Protein AF-A0A4Y4JYH7-F1 (afdb_monomer)

Solvent-accessible surface area (backbone atoms only — not comparable to full-atom values): 9756 Å² total; per-residue (Å²): 131,74,58,76,55,50,77,88,85,45,66,78,82,82,69,61,71,34,47,29,42,47,41,70,64,31,70,72,62,42,48,70,46,21,72,31,27,32,76,77,14,32,39,38,22,64,54,50,77,74,87,53,63,23,87,57,32,41,72,42,62,57,77,90,69,94,48,72,68,65,51,51,52,53,50,48,34,38,76,72,65,78,40,78,83,56,70,44,46,82,42,52,56,90,45,45,70,73,64,67,37,87,94,58,77,64,74,52,45,75,42,70,45,87,76,61,83,80,56,70,81,64,81,79,77,78,88,74,81,84,82,80,81,74,73,89,75,83,73,97,79,55,92,78,76,79,47,53,39,55,68,76,137

Mean predicted aligned error: 12.14 Å

Secondary structure (DSSP, 8-state):
---EE-TTTS-STT---EEEEEESS-HHHHHHHGGGEEEEEEEEESSS--SS--TTSEEEE------HHHHHHHHHHHHTTS----EEEEEEGGGHHHHT-TT---SSEEEEE---GGGGG----PPPPPP---S-----------EEE----

Nearest PDB structures (foldseek):
  4a10-assembly1_B  TM=7.999E-01  e=8.373E-03  Streptomyces cinnabarigriseus
  8dq9-assembly1_A  TM=4.285E-01  e=2.125E+00  Klebsiella oxytoca
  2g6v-assembly1_B  TM=4.438E-01  e=2.740E+00  Escherichia coli
  2obc-assembly1_A  TM=4.276E-01  e=3.112E+00  Escherichia coli K-12
  2g6v-assembly1_A  TM=4.215E-01  e=2.740E+00  Escherichia coli

pLDDT: mean 76.5, std 21.78, range [27.38, 97.5]

Sequence (153 aa):
MNAFVDLQADRLEGVGEVDLVLDVIGDEVQELSAPLVRAGGTLVTIASPPEVRPRDGRAVFFVAEPDRARLADLVQRLRDGRLKPIVGEVRALAEAPAAFTPGRHARGKTIIRSWTADNRRQGARTPGPPVRLHGPKSAPHLRRYARFVIPVP

Foldseek 3Di:
DWDWAFVVVHDPPPPAAAQEWEAEDDDPVLQSCQCSHDAAHEYEYQQDFDPDHHPRYYYHHDDDDDDPVVVVVVVVCVVVVVDDFDEFEEEEPVCVVVCPPPPDDGPTDYHYDPDDPVCPVVPDDDDDDDDDDDPDDNDVDDPDDIMTGDDDD

Structure (mmCIF, N/CA/C/O backbone):
data_AF-A0A4Y4JYH7-F1
#
_entry.id   AF-A0A4Y4JYH7-F1
#
loop_
_atom_site.group_PDB
_atom_site.id
_atom_site.type_symbol
_atom_site.label_atom_id
_atom_site.label_alt_id
_atom_site.label_comp_id
_atom_site.label_asym_id
_atom_site.label_entity_id
_atom_site.label_seq_id
_atom_site.pdbx_PDB_ins_code
_atom_site.Cartn_x
_atom_site.Cartn_y
_atom_site.Cartn_z
_atom_site.occupancy
_atom_site.B_iso_or_equiv
_atom_site.auth_seq_id
_atom_site.auth_comp_id
_atom_site.auth_asym_id
_atom_site.auth_atom_id
_atom_site.pdbx_PDB_model_num
ATOM 1 N N . MET A 1 1 ? -21.013 -0.249 -1.168 1.00 44.12 1 MET A N 1
ATOM 2 C CA . MET A 1 1 ? -20.514 0.538 -2.319 1.00 44.12 1 MET A CA 1
ATOM 3 C C . MET A 1 1 ? -19.143 1.054 -1.932 1.00 44.12 1 MET A C 1
ATOM 5 O O . MET A 1 1 ? -19.037 1.619 -0.857 1.00 44.12 1 MET A O 1
ATOM 9 N N . ASN A 1 2 ? -18.105 0.796 -2.727 1.00 55.56 2 ASN A N 1
ATOM 10 C CA . ASN A 1 2 ? -16.736 1.185 -2.369 1.00 55.56 2 ASN A CA 1
ATOM 11 C C . ASN A 1 2 ? -16.463 2.586 -2.921 1.00 55.56 2 ASN A C 1
ATOM 13 O O . ASN A 1 2 ? -16.720 2.822 -4.101 1.00 55.56 2 ASN A O 1
ATOM 17 N N . ALA A 1 3 ? -15.967 3.490 -2.0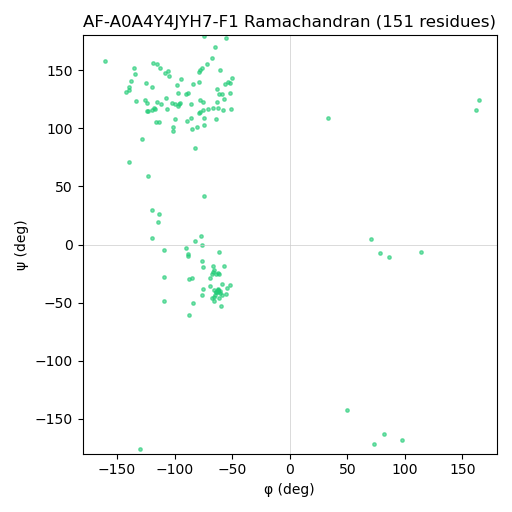80 1.00 63.88 3 ALA A N 1
ATOM 18 C CA . ALA A 1 3 ? -15.636 4.858 -2.460 1.00 63.88 3 ALA A CA 1
ATOM 19 C C . ALA A 1 3 ? -14.116 5.022 -2.580 1.00 63.88 3 ALA A C 1
ATOM 21 O O . ALA A 1 3 ? -13.346 4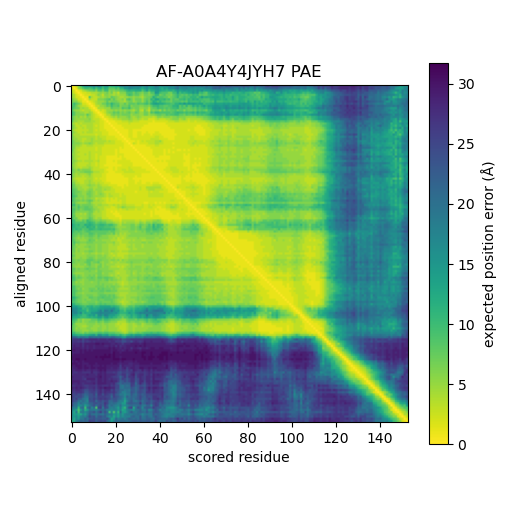.406 -1.842 1.00 63.88 3 ALA A O 1
ATOM 22 N N . PHE A 1 4 ? -13.689 5.846 -3.529 1.00 65.75 4 PHE A N 1
ATOM 23 C CA . PHE A 1 4 ? -12.292 6.195 -3.740 1.00 65.75 4 PHE A CA 1
ATOM 24 C C . PHE A 1 4 ? -12.140 7.702 -3.561 1.00 65.75 4 PHE A C 1
ATOM 26 O O . PHE A 1 4 ? -12.974 8.449 -4.064 1.00 65.75 4 PHE A O 1
ATOM 33 N N . VAL A 1 5 ? -11.096 8.120 -2.847 1.00 67.56 5 VAL A N 1
ATOM 34 C CA . VAL A 1 5 ? -10.788 9.534 -2.598 1.00 67.56 5 VAL A CA 1
ATOM 35 C C . VAL A 1 5 ? -9.435 9.824 -3.228 1.00 67.56 5 VAL A C 1
ATOM 37 O O . VAL A 1 5 ? -8.426 9.221 -2.836 1.00 67.56 5 VAL A O 1
ATOM 40 N N . ASP A 1 6 ? -9.412 10.718 -4.212 1.00 72.31 6 ASP A N 1
ATOM 41 C CA . ASP A 1 6 ? -8.170 11.192 -4.804 1.00 72.31 6 ASP A CA 1
ATOM 42 C C . ASP A 1 6 ? -7.631 12.346 -3.965 1.00 72.31 6 ASP A C 1
ATOM 44 O O . ASP A 1 6 ? -8.041 13.484 -4.126 1.00 72.31 6 ASP A O 1
ATOM 48 N N . LEU A 1 7 ? -6.659 12.079 -3.097 1.00 69.56 7 LEU A N 1
ATOM 49 C CA . LEU A 1 7 ? -6.076 13.092 -2.209 1.00 69.56 7 LEU A CA 1
ATOM 50 C C . LEU A 1 7 ? -5.382 14.265 -2.936 1.00 69.56 7 LEU A C 1
ATOM 52 O O . LEU A 1 7 ? -4.926 15.194 -2.276 1.00 69.56 7 LEU A O 1
ATOM 56 N N . GLN A 1 8 ? -5.237 14.224 -4.266 1.00 68.00 8 GLN A N 1
ATOM 57 C CA . GLN A 1 8 ? -4.748 15.364 -5.048 1.00 68.00 8 GLN A CA 1
ATOM 58 C C . GLN A 1 8 ? -5.865 16.318 -5.482 1.00 68.00 8 GLN A C 1
ATOM 60 O O . GLN A 1 8 ? -5.604 17.504 -5.677 1.00 68.00 8 GLN A O 1
ATOM 65 N N . ALA A 1 9 ? -7.074 15.796 -5.679 1.00 67.75 9 ALA A N 1
ATOM 66 C CA . ALA A 1 9 ? -8.225 16.539 -6.186 1.00 67.75 9 ALA A CA 1
ATOM 67 C C . ALA A 1 9 ? -9.296 16.767 -5.108 1.00 67.75 9 ALA A C 1
ATOM 69 O O . ALA A 1 9 ? -10.012 17.767 -5.145 1.00 67.75 9 ALA A O 1
ATOM 70 N N . ASP A 1 10 ? -9.361 15.863 -4.137 1.00 70.50 10 ASP A N 1
ATOM 71 C CA . ASP A 1 10 ? -10.376 15.776 -3.106 1.00 70.50 10 ASP A CA 1
ATOM 72 C C . ASP A 1 10 ? -9.793 16.092 -1.729 1.00 70.50 10 ASP A C 1
ATOM 74 O O . ASP A 1 10 ? -8.622 15.853 -1.420 1.00 70.50 10 ASP A O 1
ATOM 78 N N . ARG A 1 11 ? -10.672 16.597 -0.869 1.00 73.44 11 ARG A N 1
ATOM 79 C CA . ARG A 1 11 ? -10.402 16.857 0.540 1.00 73.44 11 ARG A CA 1
ATOM 80 C C . ARG A 1 11 ? -10.853 15.670 1.386 1.00 73.44 11 ARG A C 1
ATOM 82 O O . ARG A 1 11 ? -11.878 15.053 1.105 1.00 73.44 11 ARG A O 1
ATOM 89 N N . LEU A 1 12 ? -10.087 15.346 2.428 1.00 75.94 12 LEU A N 1
ATOM 90 C CA . LEU A 1 12 ? -10.469 14.309 3.398 1.00 75.94 12 LEU A CA 1
ATOM 91 C C . LEU A 1 12 ? -11.665 14.758 4.240 1.00 75.94 12 LEU A C 1
ATOM 93 O O . LEU A 1 12 ? -12.471 13.944 4.696 1.00 75.94 12 LEU A O 1
ATOM 97 N N . GLU A 1 13 ? -11.786 16.068 4.420 1.00 69.31 13 GLU A N 1
ATOM 98 C CA . GLU A 1 13 ? -12.902 16.715 5.078 1.00 69.31 13 GLU A CA 1
ATOM 99 C C . GLU A 1 13 ? -14.183 16.481 4.262 1.00 69.31 13 GLU A C 1
ATOM 101 O O . GLU A 1 13 ? -14.358 17.034 3.179 1.00 69.31 13 GLU A O 1
ATOM 106 N N . GLY A 1 14 ? -15.082 15.641 4.784 1.00 74.00 14 GLY A N 1
ATOM 107 C CA . GLY A 1 14 ? -16.362 15.308 4.145 1.00 74.00 14 GLY A CA 1
ATOM 108 C C . GLY A 1 14 ? -16.505 13.853 3.696 1.00 74.00 14 GLY A C 1
ATOM 109 O O . GLY A 1 14 ? -17.605 13.453 3.327 1.00 74.00 14 GLY A O 1
ATOM 110 N N . VAL A 1 15 ? -15.446 13.037 3.792 1.00 81.56 15 VAL A N 1
ATOM 111 C CA . VAL A 1 15 ? -15.506 11.592 3.479 1.00 81.56 15 VAL A CA 1
ATOM 112 C C . VAL A 1 15 ? -16.435 10.828 4.440 1.00 81.56 15 VAL A C 1
ATOM 114 O O . VAL A 1 15 ? -16.992 9.799 4.064 1.00 81.56 15 VAL A O 1
ATOM 117 N N . GLY A 1 16 ? -16.643 11.347 5.655 1.00 83.62 16 GLY A N 1
ATOM 118 C CA . GLY A 1 16 ? -17.398 10.666 6.707 1.00 83.62 16 GLY A CA 1
ATOM 119 C C . GLY A 1 16 ? -16.619 9.501 7.322 1.00 83.62 16 GLY A C 1
ATOM 120 O O . GLY A 1 16 ? -15.423 9.330 7.068 1.00 83.62 16 GLY A O 1
ATOM 121 N N . GLU A 1 17 ? -17.289 8.717 8.165 1.00 90.00 17 GLU A N 1
ATOM 122 C CA . GLU A 1 17 ? -16.654 7.565 8.804 1.00 90.00 17 GLU A CA 1
ATOM 123 C C . GLU A 1 17 ? -16.543 6.353 7.861 1.00 90.00 17 GLU A C 1
ATOM 125 O O . GLU A 1 17 ? -17.381 6.146 6.981 1.00 90.00 17 GLU A O 1
ATOM 130 N N . VAL A 1 18 ? -15.515 5.523 8.062 1.00 88.62 18 VAL A N 1
ATOM 131 C CA . VAL A 1 18 ? -15.194 4.370 7.210 1.00 88.62 18 VAL A CA 1
ATOM 132 C C . VAL A 1 18 ? -14.845 3.112 8.005 1.00 88.62 18 VAL A C 1
ATOM 134 O O . VAL A 1 18 ? -14.292 3.173 9.103 1.00 88.62 18 VAL A O 1
ATOM 137 N N . ASP A 1 19 ? -15.104 1.950 7.402 1.00 89.56 19 ASP A N 1
ATOM 138 C CA . ASP A 1 19 ? -14.799 0.634 7.985 1.00 89.56 19 ASP A CA 1
ATOM 139 C C . ASP A 1 19 ? -13.302 0.300 7.932 1.00 89.56 19 ASP A C 1
ATOM 141 O O . ASP A 1 19 ? -12.753 -0.313 8.849 1.00 89.56 19 ASP A O 1
ATOM 145 N N . LEU A 1 20 ? -12.640 0.683 6.834 1.00 91.00 20 LEU A N 1
ATOM 146 C CA . LEU A 1 20 ? -11.242 0.373 6.560 1.00 91.00 20 LEU A CA 1
ATOM 147 C C . LEU A 1 20 ? -10.528 1.569 5.936 1.00 91.00 20 LEU A C 1
ATOM 149 O O . LEU A 1 20 ? -10.976 2.126 4.931 1.00 91.00 20 LEU A O 1
ATOM 153 N N . VAL A 1 21 ? -9.349 1.868 6.469 1.00 90.88 21 VAL A N 1
ATOM 154 C CA . VAL A 1 21 ? -8.340 2.695 5.807 1.00 90.88 21 VAL A CA 1
ATOM 155 C C . VAL A 1 21 ? -7.155 1.818 5.448 1.00 90.88 21 VAL A C 1
ATOM 157 O O . VAL A 1 21 ? -6.542 1.229 6.335 1.00 90.88 21 VAL A O 1
ATOM 160 N N . LEU A 1 22 ? -6.824 1.746 4.158 1.00 91.44 22 LEU A N 1
ATOM 161 C CA . LEU A 1 22 ? -5.545 1.216 3.696 1.00 91.44 22 LEU A CA 1
ATOM 162 C C . LEU A 1 22 ? -4.606 2.381 3.371 1.00 91.44 22 LEU A C 1
ATOM 164 O O . LEU A 1 22 ? -4.797 3.076 2.371 1.00 91.44 22 LEU A O 1
ATOM 168 N N . ASP A 1 23 ? -3.605 2.572 4.220 1.00 89.62 23 ASP A N 1
ATOM 169 C CA . ASP A 1 23 ? -2.610 3.630 4.110 1.00 89.62 23 ASP A CA 1
ATOM 170 C C . ASP A 1 23 ? -1.300 3.114 3.489 1.00 89.62 23 ASP A C 1
ATOM 172 O O . ASP A 1 23 ? -0.644 2.194 3.987 1.00 89.62 23 ASP A O 1
ATOM 176 N N . VAL A 1 24 ? -0.930 3.734 2.370 1.00 88.81 24 VAL A N 1
ATOM 177 C CA . VAL A 1 24 ? 0.320 3.493 1.635 1.00 88.81 24 VAL A CA 1
ATOM 178 C C . VAL A 1 24 ? 1.189 4.752 1.541 1.00 88.81 24 VAL A C 1
ATOM 180 O O . VAL A 1 24 ? 2.189 4.737 0.825 1.00 88.81 24 VAL A O 1
ATOM 183 N N . ILE A 1 25 ? 0.788 5.835 2.215 1.00 87.75 25 ILE A N 1
ATOM 184 C CA . ILE A 1 25 ? 1.415 7.158 2.134 1.00 87.75 25 ILE A CA 1
ATOM 185 C C . ILE A 1 25 ? 2.155 7.469 3.438 1.00 87.75 25 ILE A C 1
ATOM 187 O O . ILE A 1 25 ? 3.329 7.823 3.377 1.00 87.75 25 ILE A O 1
ATOM 191 N N . GLY A 1 26 ? 1.505 7.279 4.590 1.00 89.62 26 GLY A N 1
ATOM 192 C CA . GLY A 1 26 ? 2.057 7.610 5.905 1.00 89.62 26 GLY A CA 1
ATOM 193 C C . GLY A 1 26 ? 1.926 9.088 6.289 1.00 89.62 26 GLY A C 1
ATOM 194 O O . GLY A 1 26 ? 1.139 9.836 5.700 1.00 89.62 26 GLY A O 1
ATOM 195 N N . ASP A 1 27 ? 2.717 9.484 7.289 1.00 90.50 27 ASP A N 1
ATOM 196 C CA . ASP A 1 27 ? 2.846 10.848 7.824 1.00 90.50 27 ASP A CA 1
ATOM 197 C C . ASP A 1 27 ? 1.484 11.510 8.155 1.00 90.50 27 ASP A C 1
ATOM 199 O O . ASP A 1 27 ? 0.540 10.855 8.597 1.00 90.50 27 ASP A O 1
ATOM 203 N N . GLU A 1 28 ? 1.363 12.815 7.900 1.00 90.31 28 GLU A N 1
ATOM 204 C CA . GLU A 1 28 ? 0.170 13.637 8.146 1.00 90.31 28 GLU A CA 1
ATOM 205 C C . GLU A 1 28 ? -1.109 13.039 7.536 1.00 90.31 28 GLU A C 1
ATOM 207 O O . GLU A 1 28 ? -2.187 13.111 8.123 1.00 90.31 28 GLU A O 1
ATOM 212 N N . VAL A 1 29 ? -1.010 12.385 6.372 1.00 88.81 29 VAL A N 1
ATOM 213 C CA . VAL A 1 29 ? -2.176 11.747 5.744 1.00 88.81 29 VAL A CA 1
ATOM 214 C C . VAL A 1 29 ? -2.701 10.616 6.618 1.00 88.81 29 VAL A C 1
ATOM 216 O O . VAL A 1 29 ? -3.915 10.468 6.760 1.00 88.81 29 VAL A O 1
ATOM 219 N N . GLN A 1 30 ? -1.819 9.817 7.213 1.00 91.38 30 GLN A N 1
ATOM 220 C CA . GLN A 1 30 ? -2.216 8.745 8.116 1.00 91.38 30 GLN A CA 1
ATOM 221 C C . GLN A 1 30 ? -2.886 9.304 9.375 1.00 91.38 30 GLN A C 1
ATOM 223 O O . GLN A 1 30 ? -3.942 8.804 9.770 1.00 91.38 30 GLN A O 1
ATOM 228 N N . GLU A 1 31 ? -2.323 10.367 9.951 1.00 92.25 31 GLU A N 1
ATOM 229 C CA . GLU A 1 31 ? -2.863 11.031 11.141 1.00 92.25 31 GLU A CA 1
ATOM 230 C C . GLU A 1 31 ? -4.261 11.596 10.893 1.00 92.25 31 GLU A C 1
ATOM 232 O O . GLU A 1 31 ? -5.176 11.335 11.671 1.00 92.25 31 GLU A O 1
ATOM 237 N N . LEU A 1 32 ? -4.463 12.285 9.767 1.00 91.25 32 LEU A N 1
ATOM 238 C CA . LEU A 1 32 ? -5.771 12.811 9.367 1.00 91.25 32 LEU A CA 1
ATOM 239 C C . LEU A 1 32 ? -6.772 11.699 9.027 1.00 91.25 32 LEU A C 1
ATOM 241 O O . LEU A 1 32 ? -7.985 11.890 9.11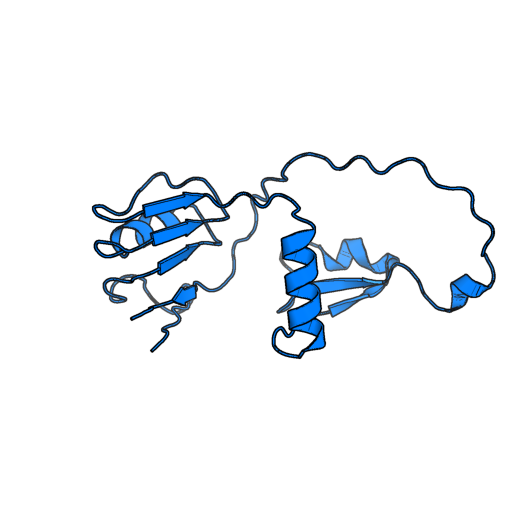3 1.00 91.25 32 LEU A O 1
ATOM 245 N N . SER A 1 33 ? -6.281 10.523 8.633 1.00 90.56 33 SER A N 1
ATOM 246 C CA . SER A 1 33 ? -7.120 9.387 8.251 1.00 90.56 33 SER A CA 1
ATOM 247 C C . SER A 1 33 ? -7.572 8.537 9.434 1.00 90.56 33 SER A C 1
ATOM 249 O O . SER A 1 33 ? -8.633 7.916 9.347 1.00 90.56 33 SER A O 1
ATOM 251 N N . ALA A 1 34 ? -6.794 8.479 10.517 1.00 93.31 34 ALA A N 1
ATOM 252 C CA . ALA A 1 34 ? -7.083 7.631 11.671 1.00 93.31 34 ALA A CA 1
ATOM 253 C C . ALA A 1 34 ? -8.429 7.958 12.361 1.00 93.31 34 ALA A C 1
ATOM 255 O O . ALA A 1 34 ? -9.164 7.012 12.654 1.00 93.31 34 ALA A O 1
ATOM 256 N N . PRO A 1 35 ? -8.825 9.236 12.555 1.00 92.75 35 PRO A N 1
ATOM 257 C CA . PRO A 1 35 ? -10.122 9.591 13.137 1.00 92.75 35 PRO A CA 1
ATOM 258 C C . PRO A 1 35 ? -11.324 9.231 12.262 1.00 92.75 35 PRO A C 1
ATOM 260 O O . PRO A 1 35 ? -12.435 9.158 12.771 1.00 92.75 35 PRO A O 1
ATOM 263 N N . LEU A 1 36 ? -11.120 9.007 10.959 1.00 91.75 36 LEU A N 1
ATOM 264 C CA . LEU A 1 36 ? -12.203 8.636 10.046 1.00 91.75 36 LEU A CA 1
ATOM 265 C C . LEU A 1 36 ? -12.621 7.171 10.213 1.00 91.75 36 LEU A C 1
ATOM 267 O O . LEU A 1 36 ? -13.651 6.767 9.689 1.00 91.75 36 LEU A O 1
ATOM 271 N N . VAL A 1 37 ? -11.828 6.345 10.895 1.00 92.88 37 VAL A N 1
ATOM 272 C CA . VAL A 1 37 ? -12.185 4.946 11.135 1.00 92.88 37 VAL A CA 1
ATOM 273 C C . VAL A 1 37 ? -13.265 4.880 12.214 1.00 92.88 3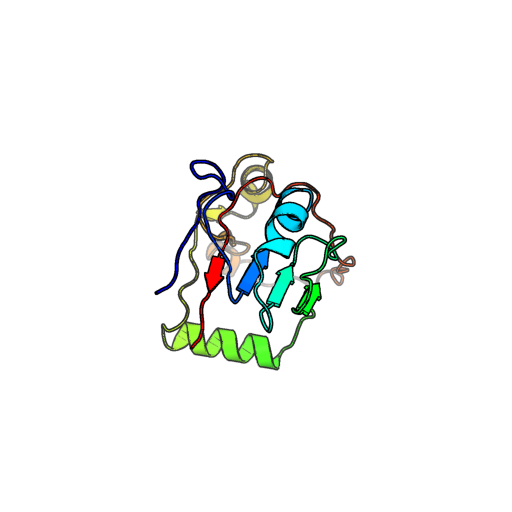7 VAL A C 1
ATOM 275 O O . VAL A 1 37 ? -13.004 5.224 13.368 1.00 92.88 37 VAL A O 1
ATOM 278 N N . ARG A 1 38 ? -14.458 4.394 11.852 1.00 92.94 38 ARG A N 1
ATOM 279 C CA . ARG A 1 38 ? -15.565 4.237 12.808 1.00 92.94 38 ARG A CA 1
ATOM 280 C C . ARG A 1 38 ? -15.258 3.206 13.890 1.00 92.94 38 ARG A C 1
ATOM 282 O O . ARG A 1 38 ? -14.346 2.382 13.764 1.00 92.94 38 ARG A O 1
ATOM 289 N N . ALA A 1 39 ? -16.120 3.161 14.902 1.00 95.44 39 ALA A N 1
ATOM 290 C CA . ALA A 1 39 ? -16.124 2.088 15.888 1.00 95.44 39 ALA A CA 1
ATOM 291 C C . ALA A 1 39 ? -16.168 0.695 15.220 1.00 95.44 39 ALA A C 1
ATOM 293 O O . ALA A 1 39 ? -16.973 0.428 14.320 1.00 95.44 39 ALA A O 1
ATOM 294 N N . GLY A 1 40 ? -15.262 -0.187 15.646 1.00 94.56 40 GLY A N 1
ATOM 295 C CA . GLY A 1 40 ? -15.056 -1.528 15.088 1.00 94.56 40 GLY A CA 1
ATOM 296 C C . GLY A 1 40 ? -14.270 -1.579 13.770 1.00 94.56 40 GLY A C 1
ATOM 297 O O . GLY A 1 40 ? -13.913 -2.669 13.319 1.00 94.56 40 GLY A O 1
ATOM 298 N N . GLY A 1 41 ? -13.966 -0.431 13.159 1.00 94.00 41 GLY A N 1
ATOM 299 C CA . GLY A 1 41 ? -13.197 -0.336 11.922 1.00 94.00 41 GLY A CA 1
ATOM 300 C C . GLY A 1 41 ? -11.699 -0.598 12.110 1.00 94.00 41 GLY A C 1
ATOM 301 O O . GLY A 1 41 ? -11.207 -0.907 13.201 1.00 94.00 41 GLY A O 1
ATOM 302 N N . THR A 1 42 ? -10.933 -0.537 11.020 1.00 95.44 42 THR A N 1
ATOM 303 C CA . THR A 1 42 ? -9.484 -0.791 11.044 1.00 95.44 42 THR A CA 1
ATOM 304 C C . THR A 1 42 ? -8.702 0.182 10.158 1.00 95.44 42 THR A C 1
ATOM 306 O O . THR A 1 42 ? -9.048 0.418 9.009 1.00 95.44 42 THR A O 1
ATOM 309 N N . LEU A 1 43 ? -7.596 0.707 10.677 1.00 94.25 43 LEU A N 1
ATOM 310 C CA . LEU A 1 43 ? -6.520 1.330 9.911 1.00 94.25 43 LEU A CA 1
ATOM 311 C C . LEU A 1 43 ? -5.431 0.279 9.666 1.00 94.25 43 LEU A C 1
ATOM 313 O O . LEU A 1 43 ? -4.888 -0.277 10.618 1.00 94.25 43 LEU A O 1
ATOM 317 N N . VAL A 1 44 ? -5.099 0.007 8.407 1.00 94.56 44 VAL A N 1
ATOM 318 C CA . VAL A 1 44 ? -3.967 -0.837 8.004 1.00 94.56 44 VAL A CA 1
ATOM 319 C C . VAL A 1 44 ? -2.969 0.032 7.257 1.00 94.56 44 VAL A C 1
ATOM 321 O O . VAL A 1 44 ? -3.318 0.625 6.242 1.00 94.56 44 VAL A O 1
ATOM 324 N N . THR A 1 45 ? -1.729 0.083 7.728 1.00 93.12 45 THR A N 1
ATOM 325 C CA . THR A 1 45 ? -0.661 0.882 7.118 1.00 93.12 45 THR A CA 1
ATOM 326 C C . THR A 1 45 ? 0.550 0.023 6.786 1.00 93.12 45 THR A C 1
ATOM 328 O O . THR A 1 45 ? 0.929 -0.852 7.564 1.00 93.12 45 THR A O 1
ATOM 331 N N . ILE A 1 46 ? 1.148 0.268 5.620 1.00 90.19 46 ILE A N 1
ATOM 332 C CA . ILE A 1 46 ? 2.445 -0.304 5.216 1.00 90.19 46 ILE A CA 1
ATOM 333 C C . ILE A 1 46 ? 3.565 0.742 5.193 1.00 90.19 46 ILE A C 1
ATOM 335 O O . ILE A 1 46 ? 4.711 0.396 4.912 1.00 90.19 46 ILE A O 1
ATOM 339 N N . ALA A 1 47 ? 3.233 2.015 5.426 1.00 90.94 47 ALA A N 1
ATOM 340 C CA . ALA A 1 47 ? 4.167 3.130 5.308 1.00 90.94 47 ALA A CA 1
ATOM 341 C C . ALA A 1 47 ? 4.997 3.302 6.588 1.00 90.94 47 ALA A C 1
ATOM 343 O O . ALA A 1 47 ? 6.226 3.331 6.537 1.00 90.94 47 ALA A O 1
ATOM 344 N N . SER A 1 48 ? 4.326 3.353 7.738 1.00 90.00 48 SER A N 1
ATOM 345 C CA . SER A 1 48 ? 4.932 3.551 9.057 1.00 90.00 48 SER A CA 1
ATOM 346 C C . SER A 1 48 ? 3.977 3.095 10.169 1.00 90.00 48 SER A C 1
ATOM 348 O O . SER A 1 48 ? 2.766 3.023 9.936 1.00 90.00 48 SER A O 1
ATOM 350 N N . PRO A 1 49 ? 4.479 2.773 11.377 1.00 92.56 49 PRO A N 1
ATOM 351 C CA . PRO A 1 49 ? 3.624 2.555 12.538 1.00 92.56 49 PRO A CA 1
ATOM 352 C C . PRO A 1 49 ? 2.728 3.774 12.823 1.00 92.56 49 PRO A C 1
ATOM 354 O O . PRO A 1 49 ? 3.233 4.893 12.781 1.00 92.56 49 PRO A O 1
ATOM 357 N N . PRO A 1 50 ? 1.439 3.578 13.158 1.00 90.00 50 PRO A N 1
ATOM 358 C CA . PRO A 1 50 ? 0.523 4.683 13.400 1.00 90.00 50 PRO A CA 1
ATOM 359 C C . PRO A 1 50 ? 0.756 5.367 14.744 1.00 90.00 50 PRO A C 1
ATOM 361 O O . PRO A 1 50 ? 0.650 4.724 15.794 1.00 90.00 50 PRO A O 1
ATOM 364 N N . GLU A 1 51 ? 1.015 6.676 14.693 1.00 91.19 51 GLU A N 1
ATOM 365 C CA . GLU A 1 51 ? 1.113 7.547 15.873 1.00 91.19 51 GLU A CA 1
ATOM 366 C C . GLU A 1 51 ? -0.272 7.873 16.442 1.00 91.19 51 GLU A C 1
ATOM 368 O O . GLU A 1 51 ? -0.506 7.759 17.647 1.00 91.19 51 GLU A O 1
ATOM 373 N N . VAL A 1 52 ? -1.225 8.184 15.559 1.00 92.56 52 VAL A N 1
ATOM 374 C CA . VAL A 1 52 ? -2.637 8.379 15.902 1.00 92.56 52 VAL A CA 1
ATOM 375 C C . VAL A 1 52 ? -3.409 7.094 15.625 1.00 92.56 52 VAL A C 1
ATOM 377 O O . VAL A 1 52 ? -3.324 6.506 14.545 1.00 92.56 52 VAL A O 1
ATOM 380 N N . ARG A 1 53 ? -4.196 6.648 16.607 1.00 93.69 53 ARG A N 1
ATOM 381 C CA . ARG A 1 53 ? -5.041 5.454 16.489 1.00 93.69 53 ARG A CA 1
ATOM 382 C C . ARG A 1 53 ? -6.520 5.832 16.409 1.00 93.69 53 ARG A C 1
ATOM 384 O O . ARG A 1 53 ? -6.923 6.802 17.050 1.00 93.69 53 ARG A O 1
ATOM 391 N N . PRO A 1 54 ? -7.341 5.051 15.682 1.00 94.25 54 PRO A N 1
ATOM 392 C CA . PRO A 1 54 ? -8.793 5.150 15.779 1.00 94.25 54 PRO A CA 1
ATOM 393 C C . PRO A 1 54 ? -9.259 5.010 17.231 1.00 94.25 54 PRO A C 1
ATOM 395 O O . PRO A 1 54 ? -8.739 4.159 17.952 1.00 94.25 54 PRO A O 1
ATOM 398 N N . ARG A 1 55 ? -10.251 5.805 17.644 1.00 91.19 55 ARG A N 1
ATOM 399 C CA . ARG A 1 55 ? -10.742 5.839 19.033 1.00 91.19 55 ARG A CA 1
ATOM 400 C C . ARG A 1 55 ? -11.276 4.482 19.502 1.00 91.19 55 ARG A C 1
ATOM 402 O O . ARG A 1 55 ? -10.809 3.963 20.507 1.00 91.19 55 ARG A O 1
ATOM 409 N N . ASP A 1 56 ? -12.200 3.911 18.730 1.00 93.44 56 ASP A N 1
ATOM 410 C CA . ASP A 1 56 ? -12.874 2.636 19.022 1.00 93.44 56 ASP A CA 1
ATOM 411 C C . ASP A 1 56 ? -12.609 1.596 17.916 1.00 93.44 56 ASP A C 1
ATOM 413 O O . ASP A 1 56 ? -13.444 0.745 17.606 1.00 93.44 56 ASP A O 1
ATOM 417 N N . GLY A 1 57 ? -11.445 1.693 17.269 1.00 93.69 57 GLY A N 1
ATOM 418 C CA . GLY A 1 57 ? -11.043 0.847 16.146 1.00 93.69 57 GLY A CA 1
ATOM 419 C C . GLY A 1 57 ? -9.652 0.246 16.329 1.00 93.69 57 GLY A C 1
ATOM 420 O O . GLY A 1 57 ? -8.997 0.401 17.358 1.00 93.69 57 GLY A O 1
ATOM 421 N N . ARG A 1 58 ? -9.184 -0.472 15.309 1.00 96.19 58 ARG A N 1
ATOM 422 C CA . ARG A 1 58 ? -7.861 -1.117 15.314 1.00 96.19 58 ARG A CA 1
ATOM 423 C C . ARG A 1 58 ? -6.882 -0.366 14.427 1.00 96.19 58 ARG A C 1
ATOM 425 O O . ARG A 1 58 ? -7.270 0.165 13.393 1.00 96.19 58 ARG A O 1
ATOM 432 N N . ALA A 1 59 ? -5.605 -0.407 14.785 1.00 95.50 59 ALA A N 1
ATOM 433 C CA . ALA A 1 59 ? -4.519 0.083 13.947 1.00 95.50 59 ALA A CA 1
ATOM 434 C C . ALA A 1 59 ? -3.477 -1.030 13.765 1.00 95.50 59 ALA A C 1
ATOM 436 O O . ALA A 1 59 ? -2.994 -1.595 14.747 1.00 95.50 59 ALA A O 1
ATOM 437 N N . VAL A 1 60 ? -3.166 -1.372 12.515 1.00 94.44 60 VAL A N 1
ATOM 438 C CA . VAL A 1 60 ? -2.266 -2.466 12.139 1.00 94.44 60 VAL A CA 1
ATOM 439 C C . VAL A 1 60 ? -1.155 -1.908 11.264 1.00 94.44 60 VAL A C 1
ATOM 441 O O . VAL A 1 60 ? -1.403 -1.479 10.139 1.00 94.44 60 VAL A O 1
ATOM 444 N N . PHE A 1 61 ? 0.078 -1.964 11.763 1.00 92.50 61 PHE A N 1
ATOM 445 C CA . PHE A 1 61 ? 1.257 -1.771 10.928 1.00 92.50 61 PHE A CA 1
ATOM 446 C C . PHE A 1 61 ? 1.630 -3.106 10.289 1.00 92.50 61 PHE A C 1
ATOM 448 O O . PHE A 1 61 ? 2.046 -4.045 1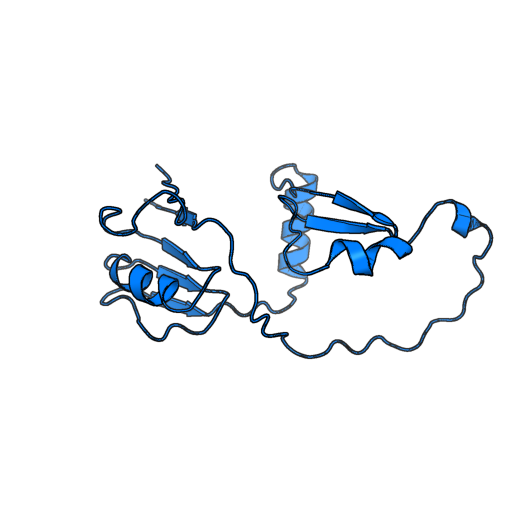0.969 1.00 92.50 61 PHE A O 1
ATOM 455 N N . PHE A 1 62 ? 1.402 -3.218 8.985 1.00 86.31 62 PHE A N 1
ATOM 456 C CA . PHE A 1 62 ? 1.627 -4.440 8.237 1.00 86.31 62 PHE A CA 1
ATOM 457 C C . PHE A 1 62 ? 3.059 -4.476 7.705 1.00 86.31 62 PHE A C 1
ATOM 459 O O . PHE A 1 62 ? 3.400 -3.812 6.726 1.00 86.31 62 PHE A O 1
ATOM 466 N N . VAL A 1 63 ? 3.882 -5.312 8.331 1.00 82.50 63 VAL A N 1
ATOM 467 C CA . VAL A 1 63 ? 5.216 -5.657 7.837 1.00 82.50 63 VAL A CA 1
ATOM 468 C C . VAL A 1 63 ? 5.113 -6.965 7.061 1.00 82.50 63 VAL A C 1
ATOM 470 O O . VAL A 1 63 ? 4.670 -7.984 7.588 1.00 82.50 63 VAL A O 1
ATOM 473 N N . ALA A 1 64 ? 5.483 -6.931 5.780 1.00 81.69 64 ALA A N 1
ATOM 474 C CA . ALA A 1 64 ? 5.390 -8.097 4.914 1.00 81.69 64 ALA A CA 1
ATOM 475 C C . ALA A 1 64 ? 6.555 -9.063 5.166 1.00 81.69 64 ALA A C 1
ATOM 477 O O . ALA A 1 64 ? 7.698 -8.771 4.815 1.00 81.69 64 ALA A O 1
ATOM 478 N N . GLU A 1 65 ? 6.245 -10.244 5.695 1.00 83.69 65 GLU A N 1
ATOM 479 C CA . GLU A 1 65 ? 7.169 -11.375 5.720 1.00 83.69 65 GLU A CA 1
ATOM 480 C C . GLU A 1 65 ? 6.873 -12.332 4.553 1.00 83.69 65 GLU A C 1
ATOM 482 O O . GLU A 1 65 ? 5.701 -12.599 4.254 1.00 83.69 65 GLU A O 1
ATOM 487 N N . PRO A 1 66 ? 7.900 -12.849 3.852 1.00 82.88 66 PRO A N 1
ATOM 488 C CA . PRO A 1 66 ? 7.695 -13.831 2.797 1.00 82.88 66 PRO A CA 1
ATOM 489 C C . PRO A 1 66 ? 7.063 -15.118 3.343 1.00 82.88 66 PRO A C 1
ATOM 491 O O . PRO A 1 66 ? 7.678 -15.849 4.113 1.00 82.88 66 PRO A O 1
ATOM 494 N N . ASP A 1 67 ? 5.858 -15.435 2.875 1.00 90.94 67 ASP A N 1
ATOM 495 C CA . ASP A 1 67 ? 5.137 -16.664 3.211 1.00 90.94 67 ASP A CA 1
ATOM 496 C C . ASP A 1 67 ? 4.885 -17.461 1.925 1.00 90.94 67 ASP A C 1
ATOM 498 O O . ASP A 1 67 ? 4.177 -17.018 1.014 1.00 90.94 67 ASP A O 1
ATOM 502 N N . ARG A 1 68 ? 5.481 -18.656 1.843 1.00 93.56 68 ARG A N 1
ATOM 503 C CA . ARG A 1 68 ? 5.378 -19.529 0.667 1.00 93.56 68 ARG A CA 1
ATOM 504 C C . ARG A 1 68 ? 3.935 -19.936 0.367 1.00 93.56 68 ARG A C 1
ATOM 506 O O . ARG A 1 68 ? 3.580 -19.998 -0.809 1.00 93.56 68 ARG A O 1
ATOM 513 N N . ALA A 1 69 ? 3.133 -20.237 1.386 1.00 94.06 69 ALA A N 1
ATOM 514 C CA . ALA A 1 69 ? 1.750 -20.663 1.198 1.00 94.06 69 ALA A CA 1
ATOM 515 C C . ALA A 1 69 ? 0.911 -19.501 0.654 1.00 94.06 69 ALA A C 1
ATOM 517 O O . ALA A 1 69 ? 0.247 -19.645 -0.371 1.00 94.06 69 ALA A O 1
ATOM 518 N N . ARG A 1 70 ? 1.050 -18.303 1.239 1.00 90.69 70 ARG A N 1
ATOM 519 C CA . ARG A 1 70 ? 0.360 -17.098 0.743 1.00 90.69 70 ARG A CA 1
ATOM 520 C C . ARG A 1 70 ? 0.782 -16.722 -0.677 1.00 90.69 70 ARG A C 1
ATOM 522 O O . ARG A 1 70 ? -0.055 -16.323 -1.485 1.00 90.69 70 ARG A O 1
ATOM 529 N N . LEU A 1 71 ? 2.066 -16.856 -1.010 1.00 94.81 71 LEU A N 1
ATOM 530 C CA . LEU A 1 71 ? 2.550 -16.625 -2.374 1.00 94.81 71 LEU A CA 1
ATOM 531 C C . LEU A 1 71 ? 1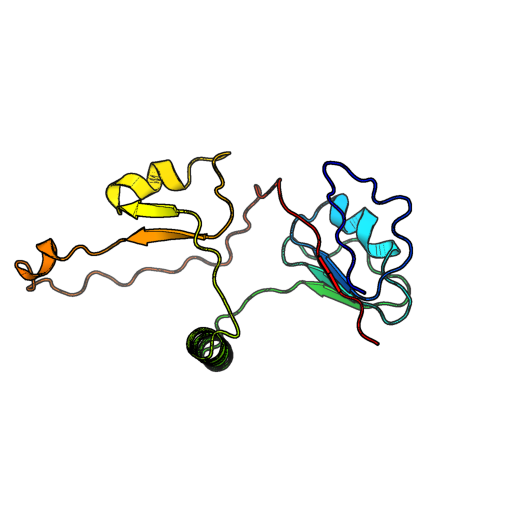.988 -17.656 -3.363 1.00 94.81 71 LEU A C 1
ATOM 533 O O . LEU A 1 71 ? 1.624 -17.285 -4.479 1.00 94.81 71 LEU A O 1
ATOM 537 N N . ALA A 1 72 ? 1.878 -18.927 -2.968 1.00 96.50 72 ALA A N 1
ATOM 538 C CA . ALA A 1 72 ? 1.266 -19.961 -3.800 1.00 96.50 72 ALA A CA 1
ATOM 539 C C . ALA A 1 72 ? -0.215 -19.658 -4.087 1.00 96.50 72 ALA A C 1
ATOM 541 O O . ALA A 1 72 ? -0.650 -19.783 -5.233 1.00 96.50 72 ALA A O 1
ATOM 542 N N . ASP A 1 73 ? -0.959 -19.162 -3.098 1.00 95.81 73 ASP A N 1
ATOM 543 C CA . ASP A 1 73 ? -2.351 -18.739 -3.279 1.00 95.81 73 ASP A CA 1
ATOM 544 C C . ASP A 1 73 ? -2.481 -17.576 -4.270 1.00 95.81 73 ASP A C 1
ATOM 546 O O . ASP A 1 73 ? -3.379 -17.567 -5.117 1.00 95.81 73 ASP A O 1
ATOM 550 N N . LEU A 1 74 ? -1.571 -16.595 -4.212 1.00 94.88 74 LEU A N 1
ATOM 551 C CA . LEU A 1 74 ? -1.531 -15.504 -5.191 1.00 94.88 74 LEU A CA 1
ATOM 552 C C . LEU A 1 74 ? -1.263 -16.023 -6.610 1.00 94.88 74 LEU A C 1
ATOM 554 O O . LEU A 1 74 ? -1.880 -15.539 -7.560 1.00 94.88 74 LEU A O 1
ATOM 558 N N . VAL A 1 75 ? -0.392 -17.026 -6.760 1.00 96.19 75 VAL A N 1
ATOM 559 C CA . VAL A 1 75 ? -0.122 -17.674 -8.054 1.00 96.19 75 VAL A CA 1
ATOM 560 C C . VAL A 1 75 ? -1.364 -18.381 -8.593 1.00 96.19 75 VAL A C 1
ATOM 562 O O . VAL A 1 75 ? -1.636 -18.271 -9.788 1.00 96.19 75 VAL A O 1
ATOM 565 N N . GLN A 1 76 ? -2.142 -19.067 -7.752 1.00 97.50 76 GLN A N 1
ATOM 566 C CA . GLN A 1 76 ? -3.382 -19.697 -8.218 1.00 97.50 76 GLN A CA 1
ATOM 567 C C . GLN A 1 76 ? -4.411 -18.655 -8.649 1.00 97.50 76 GLN A C 1
ATOM 569 O O . GLN A 1 76 ? -4.921 -18.722 -9.761 1.00 97.50 76 GLN A O 1
ATOM 574 N N . ARG A 1 77 ? -4.611 -17.594 -7.859 1.00 97.25 77 ARG A N 1
ATOM 575 C CA . ARG A 1 77 ? -5.516 -16.495 -8.242 1.00 97.25 77 ARG A CA 1
ATOM 576 C C . ARG A 1 77 ? -5.106 -15.824 -9.555 1.00 97.25 77 ARG A C 1
ATOM 578 O O . ARG A 1 77 ? -5.977 -15.384 -10.302 1.00 97.25 77 ARG A O 1
ATOM 585 N N . LEU A 1 78 ? -3.805 -15.735 -9.834 1.00 97.06 78 LEU A N 1
ATOM 586 C CA . LEU A 1 78 ? -3.283 -15.250 -11.112 1.00 97.06 78 LEU A CA 1
ATOM 587 C C . LEU A 1 78 ? -3.648 -16.193 -12.266 1.00 97.06 78 LEU A C 1
ATOM 589 O O . LEU A 1 78 ? -4.141 -15.731 -13.293 1.00 97.06 78 LEU A O 1
ATOM 593 N N . ARG A 1 79 ? -3.425 -17.503 -12.097 1.00 96.69 79 ARG A N 1
ATOM 594 C CA . ARG A 1 79 ? -3.742 -18.531 -13.106 1.00 96.69 79 ARG A CA 1
ATOM 595 C C . ARG A 1 79 ? -5.234 -18.601 -13.409 1.00 96.69 79 ARG A C 1
ATOM 597 O O . ARG A 1 79 ? -5.609 -18.679 -14.572 1.00 96.69 79 ARG A O 1
ATOM 604 N N . ASP A 1 80 ? -6.059 -18.466 -12.379 1.00 97.00 80 ASP A N 1
ATOM 605 C CA . ASP A 1 80 ? -7.519 -18.476 -12.482 1.00 97.00 80 ASP A CA 1
ATOM 606 C C . ASP A 1 80 ? -8.085 -17.151 -13.031 1.00 97.00 80 ASP A C 1
ATOM 608 O O . ASP A 1 80 ? -9.298 -16.968 -13.114 1.00 97.00 80 ASP A O 1
ATOM 612 N N . GLY A 1 81 ? -7.231 -16.168 -13.344 1.00 95.56 81 GLY A N 1
ATOM 613 C CA . GLY A 1 81 ? -7.641 -14.857 -13.857 1.00 95.56 81 GLY A CA 1
ATOM 614 C C . GLY A 1 81 ? -8.333 -13.948 -12.833 1.00 95.56 81 GLY A C 1
ATOM 615 O O . GLY A 1 81 ? -8.760 -12.844 -13.182 1.00 95.56 81 GLY A O 1
ATOM 616 N N . ARG A 1 82 ? -8.411 -14.376 -11.566 1.00 96.88 82 ARG A N 1
ATOM 617 C CA . ARG A 1 82 ? -8.979 -13.626 -10.433 1.00 96.88 82 ARG A CA 1
ATOM 618 C C . ARG A 1 82 ? -8.069 -12.508 -9.928 1.00 96.88 82 ARG A C 1
ATOM 620 O O . ARG A 1 82 ? -8.537 -11.604 -9.241 1.00 96.88 82 ARG A O 1
ATOM 627 N N . LEU A 1 83 ? -6.779 -12.577 -10.244 1.00 95.94 83 LEU A N 1
ATOM 628 C CA . LEU A 1 83 ? -5.795 -11.533 -9.985 1.00 95.94 83 LEU A CA 1
ATOM 629 C C . LEU A 1 83 ? -5.122 -11.152 -11.304 1.00 95.94 83 LEU A C 1
ATOM 631 O O . LEU A 1 83 ? -4.509 -11.993 -11.952 1.00 95.94 83 LEU A O 1
ATOM 635 N N . LYS A 1 84 ? -5.207 -9.876 -11.689 1.00 94.81 84 LYS A N 1
ATOM 636 C CA . LYS A 1 84 ? -4.557 -9.341 -12.893 1.00 94.81 84 LYS A CA 1
ATOM 637 C C . LYS A 1 84 ? -3.518 -8.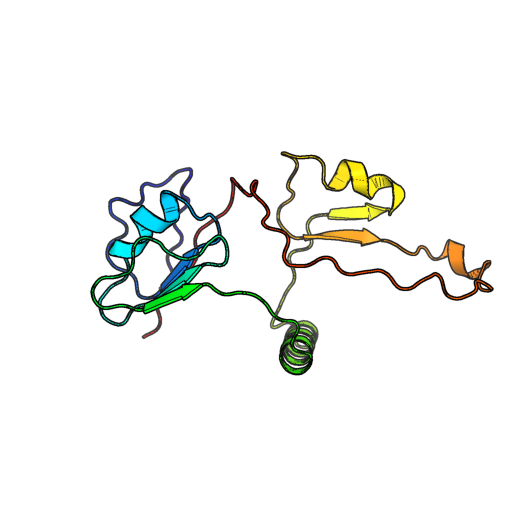292 -12.488 1.00 94.81 84 LYS A C 1
ATOM 639 O O . LYS A 1 84 ? -3.905 -7.190 -12.098 1.00 94.81 84 LYS A O 1
ATOM 644 N N . PRO A 1 85 ? -2.212 -8.606 -12.543 1.00 91.50 85 PRO A N 1
ATOM 645 C CA . PRO A 1 85 ? -1.165 -7.632 -12.295 1.00 91.50 85 PRO A CA 1
ATOM 646 C C . PRO A 1 85 ? -1.254 -6.510 -13.323 1.00 91.50 85 PRO A C 1
ATOM 648 O O . PRO A 1 85 ? -1.295 -6.757 -14.527 1.00 91.50 85 PRO A O 1
ATOM 651 N N . ILE A 1 86 ? -1.252 -5.269 -12.851 1.00 93.31 86 ILE A N 1
ATOM 652 C CA . ILE A 1 86 ? -1.117 -4.113 -13.733 1.00 93.31 86 ILE A CA 1
ATOM 653 C C . ILE A 1 86 ? 0.372 -3.979 -14.038 1.00 93.31 86 ILE A C 1
ATOM 655 O O . ILE A 1 86 ? 1.141 -3.518 -13.194 1.00 93.31 86 ILE A O 1
ATOM 659 N N . VAL A 1 87 ? 0.789 -4.434 -15.216 1.00 92.50 87 VAL A N 1
ATOM 660 C CA . VAL A 1 87 ? 2.155 -4.246 -15.718 1.00 92.50 87 VAL A CA 1
ATOM 661 C C . VAL A 1 87 ? 2.213 -2.890 -16.413 1.00 92.50 87 VAL A C 1
ATOM 663 O O . VAL A 1 87 ? 1.445 -2.648 -17.338 1.00 92.50 87 VAL A O 1
ATOM 666 N N . GLY A 1 88 ? 3.088 -2.006 -15.932 1.00 91.56 88 GLY A N 1
ATOM 667 C CA . GLY A 1 88 ? 3.231 -0.651 -16.467 1.00 91.56 88 GLY A CA 1
ATOM 668 C C . GLY A 1 88 ? 4.216 -0.598 -17.627 1.00 91.56 88 GLY A C 1
ATOM 669 O O . GLY A 1 88 ? 3.856 -0.259 -18.748 1.00 91.56 88 GLY A O 1
ATOM 670 N N . GLU A 1 89 ? 5.465 -0.977 -17.363 1.00 91.94 89 GLU A N 1
ATOM 671 C CA . GLU A 1 89 ? 6.522 -1.036 -18.374 1.00 91.94 89 GLU A CA 1
ATOM 672 C C . GLU A 1 89 ? 7.304 -2.344 -18.248 1.00 91.94 89 GLU A C 1
ATOM 674 O O . GLU A 1 89 ? 7.525 -2.847 -17.145 1.00 91.94 89 GLU A O 1
ATOM 679 N N . VAL A 1 90 ? 7.773 -2.868 -19.379 1.00 93.00 90 VAL A N 1
ATOM 680 C CA . VAL A 1 90 ? 8.735 -3.973 -19.424 1.00 93.00 90 VAL A CA 1
ATOM 681 C C . VAL A 1 90 ? 10.009 -3.458 -20.085 1.00 93.00 90 VAL A C 1
ATOM 683 O O . VAL A 1 90 ? 9.988 -3.076 -21.253 1.00 93.00 90 VAL A O 1
ATOM 686 N N . ARG A 1 91 ? 11.116 -3.437 -19.342 1.00 92.31 91 ARG A N 1
ATOM 687 C CA . ARG A 1 91 ? 12.399 -2.846 -19.757 1.00 92.31 91 ARG A CA 1
ATOM 688 C C . ARG A 1 91 ? 13.507 -3.896 -19.789 1.00 92.31 91 ARG A C 1
ATOM 690 O O . ARG A 1 91 ? 13.403 -4.941 -19.140 1.00 92.31 91 ARG A O 1
ATOM 697 N N . ALA A 1 92 ? 14.551 -3.662 -20.576 1.00 94.19 92 ALA A N 1
ATOM 698 C CA . ALA A 1 92 ? 15.758 -4.483 -20.540 1.00 94.19 92 ALA A CA 1
ATOM 699 C C . ALA A 1 92 ? 16.558 -4.213 -19.256 1.00 94.19 92 ALA A C 1
ATOM 701 O O . ALA A 1 92 ? 16.476 -3.129 -18.683 1.00 94.19 92 ALA A O 1
ATOM 702 N N . LEU A 1 93 ? 17.375 -5.178 -18.820 1.00 94.56 93 LEU A N 1
ATOM 703 C CA . LEU A 1 93 ? 18.238 -5.003 -17.644 1.00 94.56 93 LEU A CA 1
ATOM 704 C C . LEU A 1 93 ? 19.147 -3.767 -17.741 1.00 94.56 93 LEU A C 1
ATOM 706 O O . LEU A 1 93 ? 19.316 -3.069 -16.746 1.00 94.56 93 LEU A O 1
ATOM 710 N N . ALA A 1 94 ? 19.661 -3.456 -18.935 1.00 93.25 94 ALA A N 1
ATOM 711 C CA . ALA A 1 94 ? 20.488 -2.271 -19.175 1.00 93.25 94 ALA A CA 1
ATOM 712 C C . ALA A 1 94 ? 19.754 -0.941 -18.904 1.00 93.25 94 ALA A C 1
ATOM 714 O O . ALA A 1 94 ? 20.387 0.060 -18.588 1.00 93.25 94 ALA A O 1
ATOM 715 N N . GLU A 1 95 ? 18.422 -0.928 -18.983 1.00 92.75 95 GLU A N 1
ATOM 716 C CA . GLU A 1 95 ? 17.593 0.260 -18.749 1.00 92.75 95 GLU A CA 1
ATOM 717 C C . GLU A 1 95 ? 17.165 0.401 -17.277 1.00 92.75 95 GLU A C 1
ATOM 719 O O . GLU A 1 95 ? 16.507 1.380 -16.924 1.00 92.75 95 GLU A O 1
ATOM 724 N N . ALA A 1 96 ? 17.510 -0.554 -16.402 1.00 91.25 96 ALA A N 1
ATOM 725 C CA . ALA A 1 96 ? 17.053 -0.559 -15.012 1.00 91.25 96 ALA A CA 1
ATOM 726 C C . ALA A 1 96 ? 17.378 0.741 -14.241 1.00 91.25 96 ALA A C 1
ATOM 728 O O . ALA A 1 96 ? 16.476 1.236 -13.563 1.00 91.25 96 ALA A O 1
ATOM 729 N N . PRO A 1 97 ? 18.575 1.359 -14.358 1.00 91.81 97 PRO A N 1
ATOM 730 C CA . PRO A 1 97 ? 18.851 2.631 -13.680 1.00 91.81 97 PRO A CA 1
ATOM 731 C C . PRO A 1 97 ? 17.888 3.758 -14.090 1.00 91.81 97 PRO A C 1
ATOM 733 O O . PRO A 1 97 ? 17.352 4.467 -13.237 1.00 91.81 97 PRO A O 1
ATOM 736 N N . ALA A 1 98 ? 17.598 3.881 -15.388 1.00 90.12 98 ALA A N 1
ATOM 737 C CA . ALA A 1 98 ? 16.657 4.875 -15.904 1.00 90.12 98 ALA A CA 1
ATOM 738 C C . ALA A 1 98 ? 15.207 4.562 -15.490 1.00 90.12 98 ALA A C 1
ATOM 740 O O . ALA A 1 98 ? 14.420 5.461 -15.192 1.00 90.12 98 ALA A O 1
ATOM 741 N N . ALA A 1 99 ? 14.851 3.277 -15.428 1.00 88.81 99 ALA A N 1
ATOM 742 C CA . ALA A 1 99 ? 13.511 2.823 -15.072 1.00 88.81 99 ALA A CA 1
ATOM 743 C C . ALA A 1 99 ? 13.116 3.129 -13.612 1.00 88.81 99 ALA A C 1
ATOM 745 O O . ALA A 1 99 ? 11.925 3.230 -13.326 1.00 88.81 99 ALA A O 1
ATOM 746 N N . PHE A 1 100 ? 14.093 3.293 -12.712 1.00 87.44 100 PHE A N 1
ATOM 747 C CA . PHE A 1 100 ? 13.885 3.604 -11.289 1.00 87.44 100 PHE A CA 1
ATOM 748 C C . PHE A 1 100 ? 14.420 4.984 -10.880 1.00 87.44 100 PHE A C 1
ATOM 750 O O . PHE A 1 100 ? 14.633 5.244 -9.696 1.00 87.44 100 PHE A O 1
ATOM 757 N N . THR A 1 101 ? 14.633 5.880 -11.846 1.00 86.69 101 THR A N 1
ATOM 758 C CA . THR A 1 101 ? 15.002 7.268 -11.547 1.00 86.69 101 THR A CA 1
ATOM 759 C C . THR A 1 101 ? 13.864 7.961 -10.772 1.00 86.69 101 THR A C 1
ATOM 761 O O . THR A 1 101 ? 12.699 7.822 -11.165 1.00 86.69 101 THR A O 1
ATOM 764 N N . PRO A 1 102 ? 14.160 8.701 -9.682 1.00 78.44 102 PRO A N 1
ATOM 765 C CA . PRO A 1 102 ? 13.144 9.389 -8.885 1.00 78.44 102 PRO A CA 1
ATOM 766 C C . PRO A 1 102 ? 12.216 10.273 -9.729 1.00 78.44 102 PRO A C 1
ATOM 768 O O . PRO A 1 102 ? 12.660 10.965 -10.641 1.00 78.44 102 PRO A O 1
ATOM 771 N N . GLY A 1 103 ? 10.915 10.253 -9.426 1.00 70.62 103 GLY A N 1
ATOM 772 C CA . GLY A 1 103 ? 9.909 11.078 -10.106 1.00 70.62 103 GLY A CA 1
ATOM 773 C C . GLY A 1 103 ? 9.331 10.479 -11.394 1.00 70.62 103 GLY A C 1
ATOM 774 O O . GLY A 1 103 ? 8.306 10.969 -11.871 1.00 70.62 103 GLY A O 1
ATOM 775 N N . ARG A 1 104 ? 9.905 9.389 -11.926 1.00 68.62 104 ARG A N 1
ATOM 776 C CA . ARG A 1 104 ? 9.336 8.636 -13.055 1.00 68.62 104 ARG A CA 1
ATOM 777 C C . ARG A 1 104 ? 8.637 7.373 -12.547 1.00 68.62 104 ARG A C 1
ATOM 779 O O . ARG A 1 104 ? 9.270 6.346 -12.324 1.00 68.62 104 ARG A O 1
ATOM 786 N N . HIS A 1 105 ? 7.314 7.434 -12.396 1.00 70.19 105 HIS A N 1
ATOM 787 C CA . HIS A 1 105 ? 6.496 6.282 -12.001 1.00 70.19 105 HIS A CA 1
ATOM 788 C C . HIS A 1 105 ? 5.413 6.015 -13.047 1.00 70.19 105 HIS A C 1
ATOM 790 O O . HIS A 1 105 ? 4.522 6.836 -13.260 1.00 70.19 105 HIS A O 1
ATOM 796 N N . ALA A 1 106 ? 5.496 4.864 -13.716 1.00 77.25 106 ALA A N 1
ATOM 797 C CA . ALA A 1 106 ? 4.422 4.380 -14.574 1.00 77.25 106 ALA A CA 1
ATOM 798 C C . ALA A 1 106 ? 3.285 3.804 -13.717 1.00 77.25 106 ALA A C 1
ATOM 800 O O . ALA A 1 106 ? 3.518 3.274 -12.629 1.00 77.25 106 ALA A O 1
ATOM 801 N N . ARG A 1 107 ? 2.046 3.856 -14.219 1.00 85.12 107 ARG A N 1
ATOM 802 C CA . ARG A 1 107 ? 0.932 3.132 -13.597 1.00 85.12 107 ARG A CA 1
ATOM 803 C C . ARG A 1 107 ? 1.213 1.629 -13.670 1.00 85.12 107 ARG A C 1
ATOM 805 O O . ARG A 1 107 ? 1.345 1.084 -14.760 1.00 85.12 107 ARG A O 1
ATOM 812 N N . GLY A 1 108 ? 1.237 0.959 -12.520 1.00 89.12 108 GLY A N 1
ATOM 813 C CA . GLY A 1 108 ? 1.510 -0.477 -12.429 1.00 89.12 108 GLY A CA 1
ATOM 814 C C . GLY A 1 108 ? 2.963 -0.802 -12.082 1.00 89.12 108 GLY A C 1
ATOM 815 O O . GLY A 1 108 ? 3.730 0.049 -11.644 1.00 89.12 108 GLY A O 1
ATOM 816 N N . LYS A 1 109 ? 3.339 -2.073 -12.223 1.00 90.69 109 LYS A N 1
ATOM 817 C CA . LYS A 1 109 ? 4.68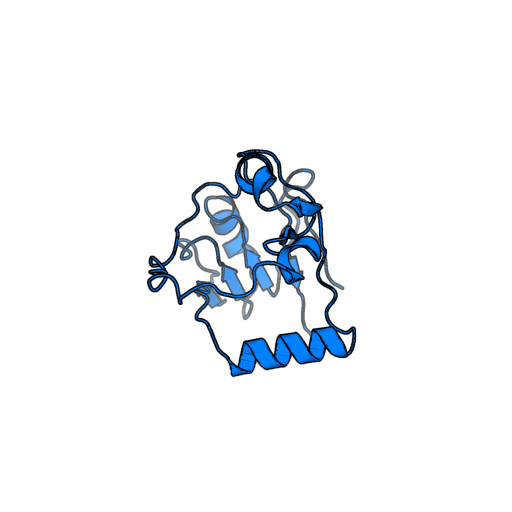8 -2.560 -11.917 1.00 90.69 109 LYS A CA 1
ATOM 818 C C . LYS A 1 109 ? 5.599 -2.444 -13.136 1.00 90.69 109 LYS A C 1
ATOM 820 O O . LYS A 1 109 ? 5.250 -2.922 -14.215 1.00 90.69 109 LYS A O 1
ATOM 825 N N . THR A 1 110 ? 6.778 -1.865 -12.934 1.00 92.62 110 THR A N 1
ATOM 826 C CA . THR A 1 110 ? 7.895 -1.935 -13.882 1.00 92.62 110 THR A CA 1
ATOM 827 C C . THR A 1 110 ? 8.579 -3.294 -13.757 1.00 92.62 110 THR A C 1
ATOM 829 O O . THR A 1 110 ? 9.013 -3.670 -12.668 1.00 92.62 110 THR A O 1
ATOM 832 N N . ILE A 1 111 ? 8.682 -4.031 -14.861 1.00 94.00 111 ILE A N 1
ATOM 833 C CA . ILE A 1 111 ? 9.336 -5.341 -14.932 1.00 94.00 111 ILE A CA 1
ATOM 834 C C . ILE A 1 111 ? 10.659 -5.203 -15.678 1.00 94.00 111 ILE A C 1
ATOM 836 O O . ILE A 1 111 ? 10.698 -4.733 -16.815 1.00 94.00 111 ILE A O 1
ATOM 840 N N . ILE A 1 112 ? 11.744 -5.660 -15.057 1.00 94.31 112 ILE A N 1
ATOM 841 C CA . ILE A 1 112 ? 13.058 -5.732 -15.695 1.00 94.31 112 ILE A CA 1
ATOM 842 C C . ILE A 1 112 ? 13.282 -7.147 -16.218 1.00 94.31 112 ILE A C 1
ATOM 844 O O . ILE A 1 112 ? 13.314 -8.109 -15.451 1.00 94.31 112 ILE A O 1
ATOM 848 N N . ARG A 1 113 ? 13.461 -7.282 -17.534 1.00 93.56 113 ARG A N 1
ATOM 849 C CA . ARG A 1 113 ? 13.843 -8.552 -18.156 1.00 93.56 113 ARG A CA 1
ATOM 850 C C . ARG A 1 113 ? 15.332 -8.788 -17.942 1.00 93.56 113 ARG A C 1
ATOM 852 O O . ARG A 1 113 ? 16.161 -8.068 -18.492 1.00 93.56 113 ARG A O 1
ATOM 859 N N . SER A 1 114 ? 15.653 -9.819 -17.168 1.00 83.75 114 SER A N 1
ATOM 860 C CA . SER A 1 114 ? 17.027 -10.261 -16.904 1.00 83.75 114 SER A CA 1
ATOM 861 C C . SER A 1 114 ? 17.557 -11.271 -17.928 1.00 83.75 114 SER A C 1
ATOM 863 O O . SER A 1 114 ? 18.749 -11.562 -17.931 1.00 83.75 114 SER A O 1
ATOM 865 N N . TRP A 1 115 ? 16.700 -11.802 -18.808 1.00 75.31 115 TRP A N 1
ATOM 866 C CA . TRP A 1 115 ? 17.074 -12.817 -19.792 1.00 75.31 115 TRP A CA 1
ATOM 867 C C . TRP A 1 115 ? 16.361 -12.586 -21.130 1.00 75.31 115 TRP A C 1
ATOM 869 O O . TRP A 1 115 ? 15.145 -12.389 -21.171 1.00 75.31 115 TRP A O 1
ATOM 879 N N . THR A 1 116 ? 17.120 -12.614 -22.226 1.00 61.62 116 THR A N 1
ATOM 880 C CA . THR A 1 116 ? 16.620 -12.617 -23.609 1.00 61.62 116 THR A CA 1
ATOM 881 C C . THR A 1 116 ? 17.006 -13.934 -24.288 1.00 61.62 116 THR A C 1
ATOM 883 O O . THR A 1 116 ? 17.982 -14.580 -23.904 1.00 61.62 116 THR A O 1
ATOM 886 N N . ALA A 1 117 ? 16.247 -14.343 -25.313 1.00 55.31 117 ALA A N 1
ATOM 887 C CA . ALA A 1 117 ? 16.449 -15.606 -26.037 1.00 55.31 117 ALA A CA 1
ATOM 888 C C . ALA A 1 117 ? 17.859 -15.774 -26.648 1.00 55.31 117 ALA A C 1
ATOM 890 O O . ALA A 1 117 ? 18.270 -16.901 -26.921 1.00 55.31 117 ALA A O 1
ATOM 891 N N . ASP A 1 118 ? 18.606 -14.680 -26.804 1.00 52.16 118 ASP A N 1
ATOM 892 C CA . ASP A 1 118 ? 19.990 -14.651 -27.292 1.00 52.16 118 ASP A CA 1
ATOM 893 C C . ASP A 1 118 ? 20.979 -15.349 -26.334 1.00 52.16 118 ASP A C 1
ATOM 895 O O . ASP A 1 118 ? 22.024 -15.866 -26.725 1.00 52.16 118 ASP A O 1
ATOM 899 N N . ASN A 1 119 ? 20.604 -15.473 -25.059 1.00 51.84 119 ASN A N 1
ATOM 900 C CA . ASN A 1 119 ? 21.419 -16.104 -24.027 1.00 51.84 119 ASN A CA 1
ATOM 901 C C . ASN A 1 119 ? 21.311 -17.649 -24.012 1.00 51.84 119 ASN A C 1
ATOM 903 O O . ASN A 1 119 ? 21.939 -18.307 -23.185 1.00 51.84 119 ASN A O 1
ATOM 907 N N . ARG A 1 120 ? 20.561 -18.265 -24.946 1.00 51.19 120 ARG A N 1
ATOM 908 C CA . ARG A 1 120 ? 20.549 -19.735 -25.126 1.00 51.19 120 ARG A CA 1
ATOM 909 C C . ARG A 1 120 ? 21.921 -20.303 -25.510 1.00 51.19 120 ARG A C 1
ATOM 911 O O . ARG A 1 120 ? 22.173 -21.472 -25.244 1.00 51.19 120 ARG A O 1
ATOM 918 N N . ARG A 1 121 ? 22.804 -19.506 -26.126 1.00 49.47 121 ARG A N 1
ATOM 919 C CA . ARG A 1 121 ? 24.114 -19.973 -26.621 1.00 49.47 121 ARG A CA 1
ATOM 920 C C . ARG A 1 121 ? 25.253 -19.897 -25.593 1.00 49.47 121 ARG A C 1
ATOM 922 O O . ARG A 1 121 ? 26.321 -20.423 -25.871 1.00 49.47 121 ARG A O 1
ATOM 929 N N . GLN A 1 122 ? 25.052 -19.284 -24.421 1.00 50.19 122 GLN A N 1
ATOM 930 C CA . GLN A 1 122 ? 26.119 -19.059 -23.421 1.00 50.19 122 GLN A CA 1
ATOM 931 C C . GLN A 1 122 ? 25.923 -19.856 -22.113 1.00 50.19 122 GLN A C 1
ATOM 933 O O . GLN A 1 122 ? 26.393 -19.456 -21.048 1.00 50.19 122 GLN A O 1
ATOM 938 N N . GLY A 1 123 ? 25.215 -20.987 -22.180 1.00 46.12 123 GLY A N 1
ATOM 939 C CA . GLY A 1 123 ? 24.775 -21.801 -21.040 1.00 46.12 123 GLY A CA 1
ATOM 940 C C . GLY A 1 123 ? 25.841 -22.651 -20.336 1.00 46.12 123 GLY A C 1
ATOM 941 O O . GLY A 1 123 ? 25.550 -23.781 -19.963 1.00 46.12 123 GLY A O 1
ATOM 942 N N . ALA A 1 124 ? 27.042 -22.124 -20.107 1.00 53.94 124 ALA A N 1
ATOM 943 C CA . ALA A 1 124 ? 27.943 -22.654 -19.087 1.00 53.94 124 ALA A CA 1
ATOM 944 C C . ALA A 1 124 ? 28.400 -21.492 -18.200 1.00 53.94 124 ALA A C 1
ATOM 946 O O . ALA A 1 124 ? 29.379 -20.813 -18.502 1.00 53.94 124 ALA A O 1
ATOM 947 N N . ARG A 1 125 ? 27.663 -21.215 -17.117 1.00 58.31 125 ARG A N 1
ATOM 948 C CA . ARG A 1 125 ? 28.123 -20.295 -16.069 1.00 58.31 125 ARG A CA 1
ATOM 949 C C . ARG A 1 125 ? 27.895 -20.889 -14.686 1.00 58.31 125 ARG A C 1
ATOM 951 O O . ARG A 1 125 ? 26.783 -21.257 -14.320 1.00 58.31 125 ARG A O 1
ATOM 958 N N . THR A 1 126 ? 29.002 -20.961 -13.959 1.00 48.12 126 THR A N 1
ATOM 959 C CA . THR A 1 126 ? 29.174 -21.294 -12.545 1.00 48.12 126 THR A CA 1
ATOM 960 C C . THR A 1 126 ? 28.224 -20.471 -11.662 1.00 48.12 126 THR A C 1
ATOM 962 O O . THR A 1 126 ? 28.000 -19.296 -11.973 1.00 48.12 126 THR A O 1
ATOM 965 N N . PRO A 1 127 ? 27.669 -21.033 -10.569 1.00 43.16 127 PRO A N 1
ATOM 966 C CA . PRO A 1 127 ? 26.823 -20.270 -9.659 1.00 43.16 127 PRO A CA 1
ATOM 967 C C . PRO A 1 127 ? 27.573 -19.046 -9.119 1.00 43.16 127 PRO A C 1
ATOM 969 O O . PRO A 1 127 ? 28.674 -19.164 -8.583 1.00 43.16 127 PRO A O 1
ATOM 972 N N . GLY A 1 128 ? 26.974 -17.865 -9.287 1.00 47.56 128 GLY A N 1
ATOM 973 C CA . GLY A 1 128 ? 27.460 -16.634 -8.667 1.00 47.56 128 GLY A CA 1
ATOM 974 C C . GLY A 1 128 ? 27.290 -16.670 -7.143 1.00 47.56 128 GLY A C 1
ATOM 975 O O . GLY A 1 128 ? 26.491 -17.461 -6.632 1.00 47.56 128 GLY A O 1
ATOM 976 N N . PRO A 1 129 ? 28.026 -15.826 -6.400 1.00 44.03 129 PRO A N 1
ATOM 977 C CA . PRO A 1 129 ? 27.945 -15.794 -4.945 1.00 44.03 129 PRO A CA 1
ATOM 978 C C . PRO A 1 129 ? 26.521 -15.446 -4.471 1.00 44.03 129 PRO A C 1
ATOM 980 O O . PRO A 1 129 ? 25.801 -14.717 -5.162 1.00 44.03 129 PRO A O 1
ATOM 983 N N . PRO A 1 130 ? 26.101 -15.941 -3.293 1.00 39.28 130 PRO A N 1
ATOM 984 C CA . PRO A 1 130 ? 24.761 -15.706 -2.770 1.00 39.28 130 PRO A CA 1
ATOM 985 C C . PRO A 1 130 ? 24.483 -14.207 -2.610 1.00 39.28 130 PRO A C 1
ATOM 987 O O . PRO A 1 130 ? 25.256 -13.468 -1.994 1.00 39.28 130 PRO A O 1
ATOM 990 N N . VAL A 1 131 ? 23.349 -13.760 -3.151 1.00 48.91 131 VAL A N 1
ATOM 991 C CA . VAL A 1 131 ? 22.864 -12.387 -2.984 1.00 48.91 131 VAL A CA 1
ATOM 992 C C . VAL A 1 131 ? 22.403 -12.206 -1.537 1.00 48.91 131 VAL A C 1
ATOM 994 O O . VAL A 1 131 ? 21.451 -12.849 -1.098 1.00 48.91 131 VAL A O 1
ATOM 997 N N . ARG A 1 132 ? 23.065 -11.316 -0.789 1.00 38.78 132 ARG A N 1
ATOM 998 C CA . ARG A 1 132 ? 22.626 -10.913 0.555 1.00 38.78 132 ARG A CA 1
ATOM 999 C C . ARG A 1 132 ? 21.424 -9.977 0.455 1.00 38.78 132 ARG A C 1
ATOM 1001 O O . ARG A 1 132 ? 21.564 -8.812 0.074 1.00 38.78 132 ARG A O 1
ATOM 1008 N N . LEU A 1 133 ? 20.252 -10.476 0.836 1.00 38.47 133 LEU A N 1
ATOM 1009 C CA . LEU A 1 133 ? 19.081 -9.641 1.082 1.00 38.47 133 LEU A CA 1
ATOM 1010 C C . LEU A 1 133 ? 19.373 -8.762 2.306 1.00 38.47 133 LEU A C 1
ATOM 1012 O O . LEU A 1 133 ? 19.633 -9.274 3.391 1.00 38.47 133 LEU A O 1
ATOM 1016 N N . HIS A 1 134 ? 19.396 -7.445 2.116 1.00 34.88 134 HIS A N 1
ATOM 1017 C CA . HIS A 1 134 ? 19.448 -6.501 3.232 1.00 34.88 134 HIS A CA 1
ATOM 1018 C C . HIS A 1 134 ? 18.042 -6.358 3.826 1.00 34.88 134 HIS A C 1
ATOM 1020 O O . HIS A 1 134 ? 17.059 -6.495 3.094 1.00 34.88 134 HIS A O 1
ATOM 1026 N N . GLY A 1 135 ? 17.976 -6.112 5.141 1.00 35.41 135 GLY A N 1
ATOM 1027 C CA . GLY A 1 135 ? 16.744 -5.941 5.918 1.00 35.41 135 GLY A CA 1
ATOM 1028 C C . GLY A 1 135 ? 15.802 -4.853 5.377 1.00 35.41 135 GLY A C 1
ATOM 1029 O O . GLY A 1 135 ? 16.116 -4.205 4.376 1.00 35.41 135 GLY A O 1
ATOM 1030 N N . PRO A 1 136 ? 14.627 -4.666 6.007 1.00 36.16 136 PRO A N 1
ATOM 1031 C CA . PRO A 1 136 ? 13.541 -3.858 5.457 1.00 36.16 136 PRO A CA 1
ATOM 1032 C C . PRO A 1 136 ? 14.044 -2.474 5.037 1.00 36.16 136 PRO A C 1
ATOM 1034 O O . PRO A 1 136 ? 14.533 -1.695 5.852 1.00 36.16 136 PRO A O 1
ATOM 1037 N N . LYS A 1 137 ? 13.953 -2.179 3.736 1.00 35.75 137 LYS A N 1
ATOM 1038 C CA . LYS A 1 137 ? 14.224 -0.841 3.215 1.00 35.75 137 LYS A CA 1
ATOM 1039 C C . LYS A 1 137 ? 13.046 0.049 3.581 1.00 35.75 137 LYS A C 1
ATOM 1041 O O . LYS A 1 137 ? 12.018 0.000 2.911 1.00 35.75 137 LYS A O 1
ATOM 1046 N N . SER A 1 138 ? 13.216 0.884 4.598 1.00 40.66 138 SER A N 1
ATOM 1047 C CA . SER A 1 138 ? 12.415 2.097 4.747 1.00 40.66 138 SER A CA 1
ATOM 1048 C C . SER A 1 138 ? 12.616 2.928 3.477 1.00 40.66 138 SER A C 1
ATOM 1050 O O . SER A 1 138 ? 13.744 3.306 3.160 1.00 40.66 138 SER A O 1
ATOM 1052 N N . ALA A 1 139 ? 11.557 3.128 2.693 1.00 37.16 139 ALA A N 1
ATOM 1053 C CA . ALA A 1 139 ? 11.593 3.911 1.462 1.00 37.16 139 ALA A CA 1
ATOM 1054 C C . ALA A 1 139 ? 10.994 5.299 1.757 1.00 37.16 139 ALA A C 1
ATOM 1056 O O . ALA A 1 139 ? 9.773 5.414 1.794 1.00 37.16 139 ALA A O 1
ATOM 1057 N N . PRO A 1 140 ? 11.801 6.362 1.950 1.00 32.75 140 PRO A N 1
ATOM 1058 C CA . PRO A 1 140 ? 11.304 7.666 2.401 1.00 32.75 140 PRO A CA 1
ATOM 1059 C C . PRO A 1 140 ? 10.611 8.489 1.299 1.00 32.75 140 PRO A C 1
ATOM 1061 O O . PRO A 1 140 ? 10.298 9.663 1.489 1.00 32.75 140 PRO A O 1
ATOM 1064 N N . HIS A 1 141 ? 10.392 7.917 0.111 1.00 38.41 141 HIS A N 1
ATOM 1065 C CA . HIS A 1 141 ? 9.957 8.663 -1.070 1.00 38.41 141 HIS A CA 1
ATOM 1066 C C . HIS A 1 141 ? 8.905 7.885 -1.873 1.00 38.41 141 HIS A C 1
ATOM 1068 O O . HIS A 1 141 ? 9.169 7.410 -2.975 1.00 38.41 141 HIS A O 1
ATOM 1074 N N . LEU A 1 142 ? 7.692 7.771 -1.328 1.00 38.84 142 LEU A N 1
ATOM 1075 C CA . LEU A 1 142 ? 6.489 7.398 -2.083 1.00 38.84 142 LEU A CA 1
ATOM 1076 C C . LEU A 1 142 ? 5.406 8.477 -1.931 1.00 38.84 142 LEU A C 1
ATOM 1078 O O . LEU A 1 142 ? 4.287 8.238 -1.495 1.00 38.84 142 LEU A O 1
ATOM 1082 N N . ARG A 1 143 ? 5.729 9.709 -2.338 1.00 36.69 143 ARG A N 1
ATOM 1083 C CA . ARG A 1 143 ? 4.727 10.771 -2.502 1.00 36.69 143 ARG A CA 1
ATOM 1084 C C . ARG A 1 143 ? 4.051 10.628 -3.858 1.00 36.69 143 ARG A C 1
ATOM 1086 O O . ARG A 1 143 ? 4.489 11.260 -4.816 1.00 36.69 143 ARG A O 1
ATOM 1093 N N . ARG A 1 144 ? 3.043 9.758 -3.931 1.00 43.38 144 ARG A N 1
ATOM 1094 C CA . ARG A 1 144 ? 1.923 9.721 -4.900 1.00 43.38 144 ARG A CA 1
ATOM 1095 C C . ARG A 1 144 ? 1.331 8.318 -4.829 1.00 43.38 144 ARG A C 1
ATOM 1097 O O . ARG A 1 144 ? 2.067 7.400 -5.145 1.00 43.38 144 ARG A O 1
ATOM 1104 N N . TYR A 1 145 ? 0.072 8.177 -4.400 1.00 33.72 145 TYR A N 1
ATOM 1105 C CA . TYR A 1 145 ? -0.967 7.242 -4.885 1.00 33.72 145 TYR A CA 1
ATOM 1106 C C . TYR A 1 145 ? -2.129 7.147 -3.869 1.00 33.72 145 TYR A C 1
ATOM 1108 O O . TYR A 1 145 ? -1.922 6.812 -2.712 1.00 33.72 145 TYR A O 1
ATOM 1116 N N . ALA A 1 146 ? -3.345 7.417 -4.354 1.00 36.66 146 ALA A N 1
ATOM 1117 C CA . ALA A 1 146 ? -4.571 6.621 -4.205 1.00 36.66 146 ALA A CA 1
ATOM 1118 C C . ALA A 1 146 ? -4.806 5.806 -2.904 1.00 36.66 146 ALA A C 1
ATOM 1120 O O . ALA A 1 146 ? -4.232 4.730 -2.726 1.00 36.66 146 ALA A O 1
ATOM 1121 N N . ARG A 1 147 ? -5.768 6.254 -2.076 1.00 44.94 147 ARG A N 1
ATOM 1122 C CA . ARG A 1 147 ? -6.299 5.565 -0.879 1.00 44.94 147 ARG A CA 1
ATOM 1123 C C . ARG A 1 147 ? -7.390 4.552 -1.250 1.00 44.94 147 ARG A C 1
ATOM 1125 O O . ARG A 1 147 ? -8.282 4.866 -2.031 1.00 44.94 147 ARG A O 1
ATOM 1132 N N . PHE A 1 148 ? -7.380 3.364 -0.641 1.00 39.81 148 PHE A N 1
ATOM 1133 C CA . PHE A 1 148 ? -8.493 2.408 -0.740 1.00 39.81 148 PHE A CA 1
ATOM 1134 C C . PHE A 1 148 ? -9.335 2.442 0.536 1.00 39.81 148 PHE A C 1
ATOM 1136 O O . PHE A 1 148 ? -8.828 2.185 1.629 1.00 39.81 148 PHE A O 1
ATOM 1143 N N . VAL A 1 149 ? -10.627 2.734 0.380 1.00 37.91 149 VAL A N 1
ATOM 1144 C CA . VAL A 1 149 ? -11.644 2.577 1.422 1.00 37.91 149 VAL A CA 1
ATOM 1145 C C . VAL A 1 149 ? -12.488 1.362 1.048 1.00 37.91 149 VAL A C 1
ATOM 1147 O O . VAL A 1 149 ? -13.118 1.340 -0.011 1.00 37.91 149 VAL A O 1
ATOM 1150 N N . ILE A 1 150 ? -12.466 0.323 1.885 1.00 31.67 150 ILE A N 1
ATOM 1151 C CA . ILE A 1 150 ? -13.263 -0.892 1.663 1.00 31.67 150 ILE A CA 1
ATOM 1152 C C . ILE A 1 150 ? -14.321 -0.982 2.762 1.00 31.67 150 ILE A C 1
ATOM 1154 O O . ILE A 1 150 ? -13.973 -1.336 3.887 1.00 31.67 150 ILE A O 1
ATOM 1158 N N . PRO A 1 151 ? -15.594 -0.695 2.458 1.00 27.38 151 PRO A N 1
ATOM 1159 C CA . PRO A 1 151 ? -16.683 -1.083 3.332 1.00 27.38 151 PRO A CA 1
ATOM 1160 C C . PRO A 1 151 ? -17.038 -2.568 3.161 1.00 27.38 151 PRO A C 1
ATOM 1162 O O . PRO A 1 151 ? -17.044 -3.083 2.039 1.00 27.38 151 PRO A O 1
ATOM 1165 N N . VAL A 1 152 ? -17.324 -3.268 4.261 1.00 29.56 152 VAL A N 1
ATOM 1166 C CA . VAL A 1 152 ? -17.746 -4.690 4.280 1.00 29.56 152 VAL A CA 1
ATOM 1167 C C . VAL A 1 152 ? -18.883 -4.815 5.316 1.00 29.56 152 VAL A C 1
ATOM 1169 O O . VAL A 1 152 ? -18.814 -4.104 6.316 1.00 29.56 152 VAL A O 1
ATOM 1172 N N . PRO A 1 153 ? -19.940 -5.612 5.046 1.00 37.94 153 PRO A N 1
ATOM 1173 C CA . PRO A 1 153 ? -21.304 -5.403 5.549 1.00 37.94 153 PRO A CA 1
ATOM 1174 C C . PRO A 1 153 ? -21.470 -5.494 7.066 1.00 37.94 153 PRO A 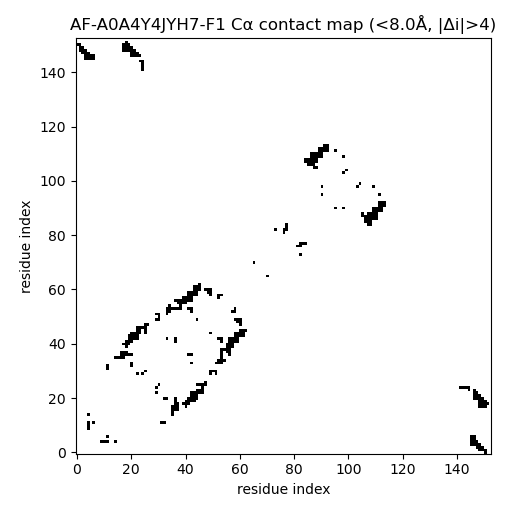C 1
ATOM 1176 O O . PRO A 1 153 ? -20.682 -6.217 7.718 1.00 37.94 153 PRO A O 1
#

Radius of gyration: 19.93 Å; Cα contacts (8 Å, |Δi|>4): 206; chains: 1; bounding box: 50×40×46 Å